Protein AF-A0A378TYI6-F1 (afdb_monomer_lite)

Radius of gyration: 13.4 Å; chains: 1; bounding box: 33×34×35 Å

Sequence (100 aa):
MQCHIVWDKTWFADKGRPCPNPVACTLYTQLHLPDGGWSVVLEFSDTPPALPSGENMAEKVYFLVESAPHELLQPGFTFDFMSGGHTVGRCTVIAPSHSG

pLDDT: mean 87.1, std 10.91, range [37.91, 97.12]

Foldseek 3Di:
DKKKKAFDQVVQVVVVHFADDCCPQKDWFWFDDPVGIFIKIFGQDNDWDDDPGRMGMGQDIDTPDPPDPRVQLDAQRKGFGDDPNDRGIIMGRHDRDPPD

Structure (mmCIF, N/CA/C/O backbone):
data_AF-A0A378TYI6-F1
#
_entry.id   AF-A0A378TYI6-F1
#
loop_
_atom_site.group_PDB
_atom_site.id
_atom_site.type_symbol
_atom_site.label_atom_id
_atom_site.label_alt_id
_atom_site.label_comp_id
_atom_site.label_asym_id
_atom_site.label_entity_id
_atom_site.label_seq_id
_atom_site.pdbx_PDB_ins_code
_atom_site.Cartn_x
_atom_site.Cartn_y
_atom_site.Cartn_z
_atom_site.occupancy
_atom_site.B_iso_or_equiv
_atom_site.auth_seq_id
_atom_site.auth_comp_id
_atom_site.auth_asym_id
_atom_site.auth_atom_id
_atom_site.pdbx_PDB_model_num
ATOM 1 N N . MET A 1 1 ? -4.467 6.825 9.278 1.00 91.06 1 MET A N 1
ATOM 2 C CA . MET A 1 1 ? -3.135 6.202 9.447 1.00 91.06 1 MET A CA 1
ATOM 3 C C . MET A 1 1 ? -2.313 6.444 8.199 1.00 91.06 1 MET A C 1
ATOM 5 O O . MET A 1 1 ? -2.919 6.652 7.157 1.00 91.06 1 MET A O 1
ATOM 9 N N . GLN A 1 2 ? -0.986 6.402 8.295 1.00 93.62 2 GLN A N 1
ATOM 10 C CA . GLN A 1 2 ? -0.085 6.447 7.138 1.00 93.62 2 GLN A CA 1
ATOM 11 C C . GLN A 1 2 ? 0.222 5.023 6.654 1.00 93.62 2 GLN A C 1
ATOM 13 O O . GLN A 1 2 ? -0.013 4.052 7.380 1.00 93.62 2 GLN A O 1
ATOM 18 N N . CYS A 1 3 ? 0.752 4.881 5.440 1.00 94.69 3 CYS A N 1
ATOM 19 C CA . CYS A 1 3 ? 1.161 3.579 4.920 1.00 94.69 3 CYS A CA 1
ATOM 20 C C . CYS A 1 3 ? 2.461 3.658 4.123 1.00 94.69 3 CYS A C 1
ATOM 22 O O . CYS A 1 3 ? 2.559 4.387 3.138 1.00 94.69 3 CYS A O 1
ATOM 24 N N . HIS A 1 4 ? 3.443 2.861 4.534 1.00 94.94 4 HIS A N 1
ATOM 25 C CA . HIS A 1 4 ? 4.679 2.654 3.792 1.00 94.94 4 HIS A CA 1
ATOM 26 C C . HIS A 1 4 ? 4.490 1.521 2.789 1.00 94.94 4 HIS A C 1
ATOM 28 O O . HIS A 1 4 ? 3.987 0.452 3.137 1.00 94.94 4 HIS A O 1
ATOM 34 N N . ILE A 1 5 ? 4.890 1.762 1.548 1.00 94.81 5 ILE A N 1
ATOM 35 C CA . ILE A 1 5 ? 4.759 0.822 0.442 1.00 94.81 5 ILE A CA 1
ATOM 36 C C . ILE A 1 5 ? 6.149 0.503 -0.083 1.00 94.81 5 ILE A C 1
ATOM 38 O O . ILE A 1 5 ? 6.898 1.408 -0.447 1.00 94.81 5 ILE A O 1
ATOM 42 N N . VAL A 1 6 ? 6.456 -0.785 -0.177 1.00 95.19 6 VAL A N 1
ATOM 43 C CA . VAL A 1 6 ? 7.662 -1.307 -0.818 1.00 95.19 6 VAL A CA 1
ATOM 44 C C . VAL A 1 6 ? 7.241 -2.064 -2.072 1.00 95.19 6 VAL A C 1
ATOM 46 O O . VAL A 1 6 ? 6.584 -3.100 -1.981 1.00 95.19 6 VAL A O 1
ATOM 49 N N . TRP A 1 7 ? 7.590 -1.549 -3.247 1.00 94.44 7 TRP A N 1
ATOM 50 C CA . TRP A 1 7 ? 7.218 -2.145 -4.530 1.00 94.44 7 TRP A CA 1
ATOM 51 C C . TRP A 1 7 ? 8.101 -3.339 -4.892 1.00 94.44 7 TRP A C 1
ATOM 53 O O . TRP A 1 7 ? 9.311 -3.345 -4.643 1.00 94.44 7 TRP A O 1
ATOM 63 N N . ASP A 1 8 ? 7.511 -4.331 -5.558 1.00 93.25 8 ASP A N 1
ATOM 64 C CA . ASP A 1 8 ? 8.260 -5.427 -6.164 1.00 93.25 8 ASP A CA 1
ATOM 65 C C . ASP A 1 8 ? 8.966 -4.941 -7.435 1.00 93.25 8 ASP A C 1
ATOM 67 O O . ASP A 1 8 ? 8.403 -4.887 -8.530 1.00 93.25 8 ASP A O 1
ATOM 71 N N . LYS A 1 9 ? 10.246 -4.602 -7.286 1.00 89.19 9 LYS A N 1
ATOM 72 C CA . LYS A 1 9 ? 11.090 -4.114 -8.382 1.00 89.19 9 LYS A CA 1
ATOM 73 C C . LYS A 1 9 ? 11.180 -5.098 -9.546 1.00 89.19 9 LYS A C 1
ATOM 75 O O . LYS A 1 9 ? 11.295 -4.649 -10.684 1.00 89.19 9 LYS A O 1
ATOM 80 N N . THR A 1 10 ? 11.135 -6.404 -9.278 1.00 89.25 10 THR A N 1
ATOM 81 C CA . THR A 1 10 ? 11.234 -7.430 -10.324 1.00 89.25 10 THR A CA 1
ATOM 82 C C . THR A 1 10 ? 9.977 -7.444 -11.178 1.00 89.25 10 THR A C 1
ATOM 84 O O . THR A 1 10 ? 10.079 -7.371 -12.399 1.00 89.25 10 THR A O 1
ATOM 87 N N . TRP A 1 11 ? 8.800 -7.357 -10.551 1.00 88.44 11 TRP A N 1
ATOM 88 C CA . TRP A 1 11 ? 7.528 -7.269 -11.264 1.00 88.44 11 TRP A CA 1
ATOM 89 C C . TRP A 1 11 ? 7.486 -6.082 -12.236 1.00 88.44 11 TRP A C 1
ATOM 91 O O . TRP A 1 11 ? 7.075 -6.227 -13.387 1.00 88.44 11 TRP A O 1
ATOM 101 N N . PHE A 1 12 ? 7.938 -4.902 -11.799 1.00 86.62 12 PHE A N 1
ATOM 102 C CA . PHE A 1 12 ? 7.971 -3.714 -12.658 1.00 86.62 12 PHE A CA 1
ATOM 103 C C . PHE A 1 12 ? 9.037 -3.825 -13.760 1.00 86.62 12 PHE A C 1
ATOM 105 O O . PHE A 1 12 ? 8.745 -3.519 -14.922 1.00 86.62 12 PHE A O 1
ATOM 112 N N . ALA A 1 13 ? 10.234 -4.318 -13.428 1.00 87.12 13 ALA A N 1
ATOM 113 C CA . ALA A 1 13 ? 11.317 -4.523 -14.388 1.00 87.12 13 ALA A CA 1
ATOM 114 C C . ALA A 1 13 ? 10.928 -5.505 -15.505 1.00 87.12 13 ALA A C 1
ATOM 116 O O . ALA A 1 13 ? 11.134 -5.197 -16.679 1.00 87.12 13 ALA A O 1
ATOM 117 N N . ASP A 1 14 ? 10.277 -6.620 -15.166 1.00 87.56 14 ASP A N 1
ATOM 118 C CA . ASP A 1 14 ? 9.796 -7.629 -16.121 1.00 87.56 14 ASP A CA 1
ATOM 119 C C . ASP A 1 14 ? 8.747 -7.068 -17.090 1.00 87.56 14 ASP A C 1
ATOM 121 O O . ASP A 1 14 ? 8.593 -7.537 -18.219 1.00 87.56 14 ASP A O 1
ATOM 125 N N . LYS A 1 15 ? 8.020 -6.026 -16.673 1.00 85.25 15 LYS A N 1
ATOM 126 C CA . LYS A 1 15 ? 7.067 -5.292 -17.516 1.00 85.25 15 LYS A CA 1
ATOM 127 C C . LYS A 1 15 ? 7.712 -4.142 -18.293 1.00 85.25 15 LYS A C 1
ATOM 129 O O . LYS A 1 15 ? 6.996 -3.444 -19.013 1.00 85.25 15 LYS A O 1
ATOM 134 N N . GLY A 1 16 ? 9.019 -3.917 -18.146 1.00 82.62 16 GLY A N 1
ATOM 135 C CA . GLY A 1 16 ? 9.739 -2.791 -18.741 1.00 82.62 16 GLY A CA 1
ATOM 136 C C . GLY A 1 16 ? 9.272 -1.434 -18.210 1.00 82.62 16 GLY A C 1
ATOM 137 O O . GLY A 1 16 ? 9.279 -0.451 -18.949 1.00 82.62 16 GLY A O 1
ATOM 138 N N . ARG A 1 17 ? 8.795 -1.375 -16.959 1.00 81.69 17 ARG A N 1
ATOM 139 C CA . ARG A 1 17 ?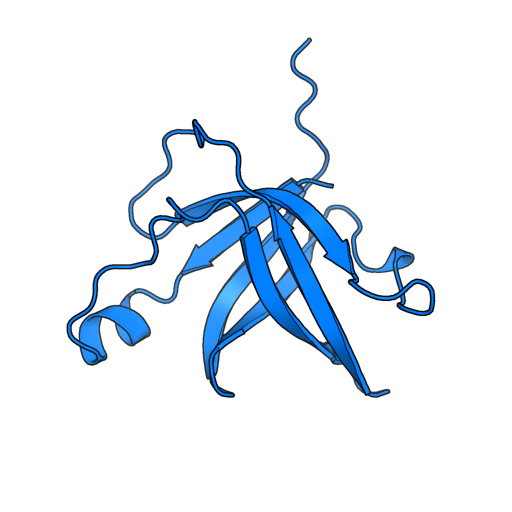 8.237 -0.167 -16.333 1.00 81.69 17 ARG A CA 1
ATOM 140 C C . ARG A 1 17 ? 9.032 0.209 -15.079 1.00 81.69 17 ARG A C 1
ATOM 142 O O . ARG A 1 17 ? 9.512 -0.677 -14.379 1.00 81.69 17 ARG A O 1
ATOM 149 N N . PRO A 1 18 ? 9.171 1.506 -14.758 1.00 77.88 18 PRO A N 1
ATOM 150 C CA . PRO A 1 18 ? 9.672 1.911 -13.452 1.00 77.88 18 PRO A CA 1
ATOM 151 C C . PRO A 1 18 ? 8.649 1.579 -12.357 1.00 77.88 18 PRO A C 1
ATOM 153 O O . PRO A 1 18 ? 7.452 1.449 -12.632 1.00 77.88 18 PRO A O 1
ATOM 156 N N . CYS A 1 19 ? 9.116 1.484 -11.108 1.00 77.69 19 CYS A N 1
ATOM 157 C CA . CYS A 1 19 ? 8.211 1.458 -9.960 1.00 77.69 19 CYS A CA 1
ATOM 158 C C . CYS A 1 19 ? 7.323 2.718 -9.960 1.00 77.69 19 CYS A C 1
ATOM 160 O O . CYS A 1 19 ? 7.772 3.775 -10.422 1.00 77.69 19 CYS A O 1
ATOM 162 N N . PRO A 1 20 ? 6.086 2.630 -9.446 1.00 76.81 20 PRO A N 1
ATOM 163 C CA . PRO A 1 20 ? 5.175 3.757 -9.411 1.00 76.81 20 PRO A CA 1
ATOM 164 C C . PRO A 1 20 ? 5.801 4.912 -8.637 1.00 76.81 20 PRO A C 1
ATOM 166 O O . PRO A 1 20 ? 6.270 4.738 -7.517 1.00 76.81 20 PRO A O 1
ATOM 169 N N . ASN A 1 21 ? 5.773 6.098 -9.233 1.00 70.12 21 ASN A N 1
ATOM 170 C CA . ASN A 1 21 ? 5.865 7.340 -8.488 1.00 70.12 21 ASN A CA 1
ATOM 171 C C . ASN A 1 21 ? 4.464 7.961 -8.547 1.00 70.12 21 ASN A C 1
ATOM 173 O O . ASN A 1 21 ? 4.059 8.389 -9.634 1.00 70.12 21 ASN A O 1
ATOM 177 N N . PRO A 1 22 ? 3.674 7.905 -7.463 1.00 63.50 22 PRO A N 1
ATOM 178 C CA . PRO A 1 22 ? 2.310 8.394 -7.453 1.00 63.50 22 PRO A CA 1
ATOM 179 C C . PRO A 1 22 ? 2.327 9.923 -7.539 1.00 63.50 22 PRO A C 1
ATOM 181 O O . PRO A 1 22 ? 2.291 10.626 -6.542 1.00 63.50 22 PRO A O 1
ATOM 184 N N . VAL A 1 23 ? 2.386 10.433 -8.769 1.00 56.22 23 VAL A N 1
ATOM 185 C CA . VAL A 1 23 ? 1.974 11.805 -9.110 1.00 56.22 23 VAL A CA 1
ATOM 186 C C . VAL A 1 23 ? 0.437 11.899 -9.098 1.00 56.22 23 VAL A C 1
ATOM 188 O O . VAL A 1 23 ? -0.131 12.980 -9.024 1.00 56.22 23 VAL A O 1
ATOM 191 N N . ALA A 1 24 ? -0.251 10.751 -9.153 1.00 57.56 24 ALA A N 1
ATOM 192 C CA . ALA A 1 24 ? -1.681 10.641 -8.902 1.00 57.56 24 ALA A CA 1
ATOM 193 C C . ALA A 1 24 ? -1.927 10.564 -7.388 1.00 57.56 24 ALA A C 1
ATOM 195 O O . ALA A 1 24 ? -1.453 9.635 -6.736 1.00 57.56 24 ALA A O 1
ATOM 196 N N . CYS A 1 25 ? -2.694 11.515 -6.851 1.00 77.50 25 CYS A N 1
ATOM 197 C CA . CYS A 1 25 ? -2.941 11.705 -5.417 1.00 77.50 25 CYS A CA 1
ATOM 198 C C . CYS A 1 25 ? -3.586 10.494 -4.709 1.00 77.50 25 CYS A C 1
ATOM 200 O O . CYS A 1 25 ? -3.701 10.489 -3.484 1.00 77.50 25 CYS A O 1
ATOM 202 N N . THR A 1 26 ? -4.038 9.468 -5.443 1.00 89.06 26 THR A N 1
ATOM 203 C CA . THR A 1 26 ? -4.741 8.312 -4.876 1.00 89.06 26 THR A CA 1
ATOM 204 C C . THR A 1 26 ? -4.452 7.024 -5.646 1.00 89.06 26 THR A C 1
ATOM 206 O O . THR A 1 26 ? -4.554 6.981 -6.872 1.00 89.06 26 THR A O 1
ATOM 209 N N . LEU A 1 27 ? -4.142 5.954 -4.915 1.00 91.56 27 LEU A N 1
ATOM 210 C CA . LEU A 1 27 ? -4.061 4.585 -5.416 1.00 91.56 27 LEU A CA 1
ATOM 211 C C . LEU A 1 27 ? -5.114 3.704 -4.741 1.00 91.56 27 LEU A C 1
ATOM 213 O O . LEU A 1 27 ? -5.509 3.938 -3.600 1.00 91.56 27 LEU A O 1
ATOM 217 N N . TYR A 1 28 ? -5.521 2.653 -5.446 1.00 92.50 28 TYR A N 1
ATOM 218 C CA . TYR A 1 28 ? -6.478 1.665 -4.961 1.00 92.50 28 TYR A CA 1
ATOM 219 C C . TYR A 1 28 ? -5.851 0.276 -5.008 1.00 92.50 28 TYR A C 1
ATOM 221 O O . TYR A 1 28 ? -5.172 -0.070 -5.974 1.00 92.50 28 TYR A O 1
ATOM 229 N N . THR A 1 29 ? -6.108 -0.520 -3.978 1.00 94.69 29 THR A N 1
ATOM 230 C CA . THR A 1 29 ? -5.713 -1.930 -3.894 1.00 94.69 29 THR A C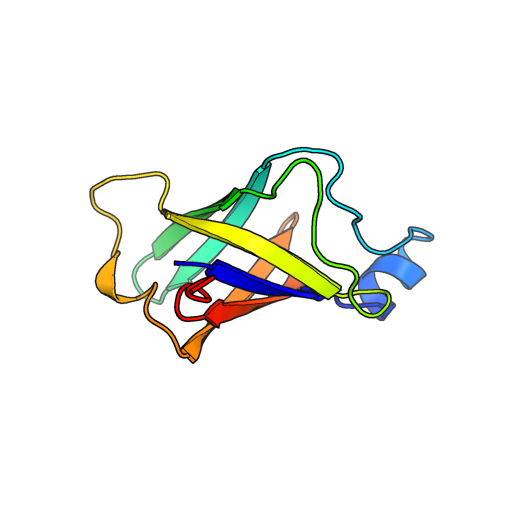A 1
ATOM 231 C C . THR A 1 29 ? -6.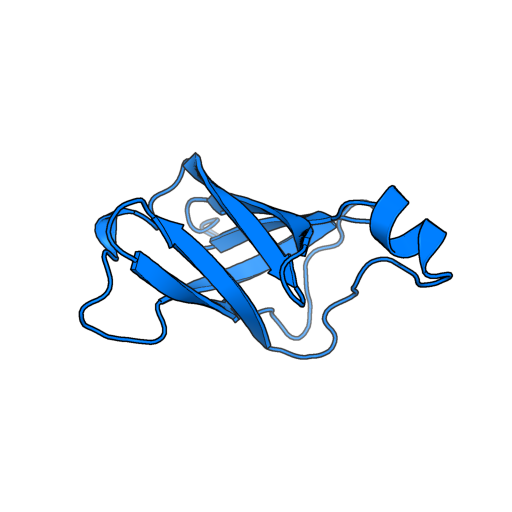828 -2.749 -3.246 1.00 94.69 29 THR A C 1
ATOM 233 O O . THR A 1 29 ? -7.796 -2.200 -2.716 1.00 94.69 29 THR A O 1
ATOM 236 N N . GLN A 1 30 ? -6.706 -4.072 -3.296 1.00 93.19 30 GLN A N 1
ATOM 237 C CA . GLN A 1 30 ? -7.619 -5.008 -2.652 1.00 93.19 30 GLN A CA 1
ATOM 238 C C . GLN A 1 30 ? -6.904 -5.757 -1.529 1.00 93.19 30 GLN A C 1
ATOM 240 O O . GLN A 1 30 ? -5.908 -6.440 -1.765 1.00 93.19 30 GLN A O 1
ATOM 245 N N . LEU A 1 31 ? -7.442 -5.650 -0.316 1.00 92.44 31 LEU A N 1
ATOM 246 C CA . LEU A 1 31 ? -7.085 -6.490 0.818 1.00 92.44 31 LEU A CA 1
ATOM 247 C C . LEU A 1 31 ? -7.940 -7.756 0.773 1.00 92.44 31 LEU A C 1
ATOM 249 O O . LEU A 1 31 ? -9.158 -7.679 0.913 1.00 92.44 31 LEU A O 1
ATOM 253 N N . HIS A 1 32 ? -7.306 -8.911 0.606 1.00 88.38 32 HIS A N 1
ATOM 254 C CA . HIS A 1 32 ? -7.991 -10.200 0.651 1.00 88.38 32 HIS A CA 1
ATOM 255 C C . HIS A 1 32 ? -7.892 -10.793 2.056 1.00 88.38 32 HIS A C 1
ATOM 257 O O . HIS A 1 32 ? -6.796 -11.040 2.558 1.00 88.38 32 HIS A O 1
ATOM 263 N N . LEU A 1 33 ? -9.043 -11.023 2.673 1.00 87.06 33 LEU A N 1
ATOM 264 C CA . LEU A 1 33 ? -9.212 -11.701 3.951 1.00 87.06 33 LEU A CA 1
ATOM 265 C C . LEU A 1 33 ? -9.969 -13.024 3.732 1.00 87.06 33 LEU A C 1
ATOM 267 O O . LEU A 1 33 ? -10.595 -13.211 2.686 1.00 87.06 33 LEU A O 1
ATOM 271 N N . PRO A 1 34 ? -9.934 -13.964 4.694 1.00 85.38 34 PRO A N 1
ATOM 272 C CA . PRO A 1 34 ? -10.647 -15.238 4.564 1.00 85.38 34 PRO A CA 1
ATOM 273 C C . PRO A 1 34 ? -12.160 -15.100 4.333 1.00 85.38 34 PRO A C 1
ATOM 275 O O . PRO A 1 34 ? -12.776 -15.994 3.759 1.00 85.38 34 PRO A O 1
ATOM 278 N N . ASP A 1 35 ? -12.754 -13.999 4.787 1.00 82.69 35 ASP A N 1
ATOM 279 C CA . ASP A 1 35 ? -14.181 -13.682 4.718 1.00 82.69 35 ASP A CA 1
ATOM 280 C C . ASP A 1 35 ? -14.570 -12.806 3.514 1.00 82.69 35 ASP A C 1
ATOM 282 O O . ASP A 1 35 ? -15.760 -12.601 3.268 1.00 82.69 35 ASP A O 1
ATOM 286 N N . GLY A 1 36 ? -13.603 -12.321 2.726 1.00 85.00 36 GLY A N 1
ATOM 287 C CA . GLY A 1 36 ? -13.877 -11.518 1.537 1.00 85.00 36 GLY A CA 1
ATOM 288 C C . GLY A 1 36 ? -12.737 -10.596 1.108 1.00 85.00 36 GLY A C 1
ATOM 289 O O . GLY A 1 36 ? -11.625 -10.637 1.626 1.00 85.00 36 GLY A O 1
ATOM 290 N N . GLY A 1 37 ? -13.018 -9.754 0.114 1.00 90.00 37 GLY A N 1
ATOM 291 C CA . GLY A 1 37 ? -12.089 -8.742 -0.388 1.00 90.00 37 GLY A CA 1
ATOM 292 C C . GLY A 1 37 ? -12.570 -7.334 -0.058 1.00 90.00 37 GLY A C 1
ATOM 293 O O . GLY A 1 37 ? -13.729 -7.003 -0.303 1.00 90.00 37 GLY A O 1
ATOM 294 N N . TRP A 1 38 ? -11.671 -6.492 0.442 1.00 93.81 38 TRP A N 1
ATOM 295 C CA . TRP A 1 38 ? -11.951 -5.104 0.799 1.00 93.81 38 TRP A CA 1
ATOM 296 C C . TRP A 1 38 ? -11.118 -4.145 -0.044 1.00 93.81 38 TRP A C 1
ATOM 298 O O . TRP A 1 38 ? -9.903 -4.300 -0.167 1.00 93.81 38 TRP A O 1
ATOM 308 N N . SER A 1 39 ? -11.759 -3.123 -0.606 1.00 94.56 39 SER A N 1
ATOM 309 C CA . SER A 1 39 ? -11.054 -2.062 -1.328 1.00 94.56 39 SER A CA 1
ATOM 310 C C . SER A 1 39 ? -10.390 -1.103 -0.344 1.00 94.56 39 SER A C 1
ATOM 312 O O . SER A 1 39 ? -11.065 -0.491 0.488 1.00 94.56 39 SER A O 1
ATOM 314 N N . VAL A 1 40 ? -9.077 -0.951 -0.474 1.00 95.56 40 VAL A N 1
ATOM 315 C CA . VAL A 1 40 ? -8.253 -0.036 0.318 1.00 95.56 40 VAL A CA 1
ATOM 316 C C . VAL A 1 40 ? -7.805 1.118 -0.568 1.00 95.56 40 VAL A C 1
ATOM 318 O O . VAL A 1 40 ? -7.369 0.918 -1.704 1.00 95.56 40 VAL A O 1
ATOM 321 N N . VAL A 1 41 ? -7.907 2.324 -0.028 1.00 95.19 41 VAL A N 1
ATOM 322 C CA . VAL A 1 41 ? -7.492 3.573 -0.658 1.00 95.19 41 VAL A CA 1
ATOM 323 C C . VAL A 1 41 ? -6.206 4.052 0.002 1.00 95.19 41 VAL A C 1
ATOM 325 O O . VAL A 1 41 ? -6.095 4.039 1.229 1.00 95.19 41 VAL A O 1
ATOM 328 N N . LEU A 1 42 ? -5.238 4.471 -0.812 1.00 94.19 42 LEU A N 1
ATOM 329 C CA . LEU A 1 42 ? -3.984 5.075 -0.377 1.00 94.19 42 LEU A CA 1
ATOM 330 C C . LEU A 1 42 ? -3.876 6.475 -0.980 1.00 94.19 42 LEU A C 1
ATOM 332 O O . LEU A 1 42 ? -3.758 6.609 -2.196 1.00 94.19 42 LEU A O 1
ATOM 336 N N . GLU A 1 43 ? -3.920 7.506 -0.142 1.00 92.56 43 GLU A N 1
ATOM 337 C CA . GLU A 1 43 ? -3.757 8.903 -0.559 1.00 92.56 43 GLU A CA 1
ATOM 338 C C . GLU A 1 43 ? -2.325 9.375 -0.324 1.00 92.56 43 GLU A C 1
ATOM 340 O O . GLU A 1 43 ? -1.744 9.119 0.732 1.00 92.56 43 GLU A O 1
ATOM 345 N N . PHE A 1 44 ? -1.778 10.097 -1.294 1.00 90.31 44 PHE A N 1
ATOM 346 C CA . PHE A 1 44 ? -0.434 10.668 -1.260 1.00 90.31 44 PHE A CA 1
ATOM 347 C C . PHE A 1 44 ? -0.526 12.190 -1.228 1.00 90.31 44 PHE A C 1
ATOM 349 O O . PHE A 1 44 ? -1.448 12.763 -1.809 1.00 90.31 44 PHE A O 1
ATOM 356 N N . SER A 1 45 ? 0.445 12.840 -0.588 1.00 82.44 45 SER A N 1
ATOM 357 C CA . SER A 1 45 ? 0.605 14.284 -0.731 1.00 82.44 45 SER A CA 1
ATOM 358 C C . SER A 1 45 ? 1.104 14.654 -2.116 1.00 82.44 45 SER A C 1
ATOM 360 O O . SER A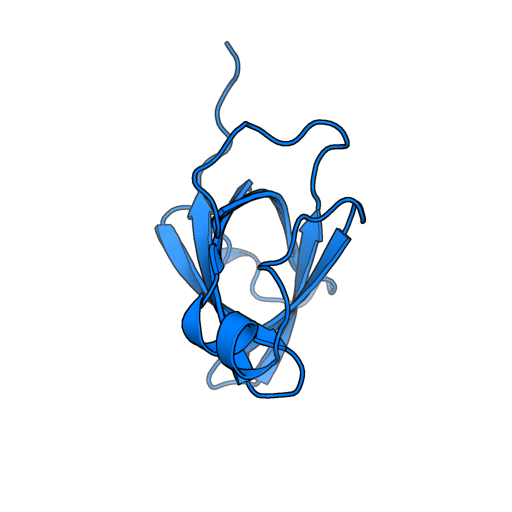 1 45 ? 1.804 13.887 -2.777 1.00 82.44 45 SER A O 1
ATOM 362 N N . ASP A 1 46 ? 0.839 15.902 -2.492 1.00 74.06 46 ASP A N 1
ATOM 363 C CA . ASP A 1 46 ? 1.429 16.533 -3.674 1.00 74.06 46 ASP A CA 1
ATOM 364 C C . ASP A 1 46 ? 2.961 16.653 -3.566 1.00 74.06 46 ASP A C 1
ATOM 366 O O . ASP A 1 46 ? 3.658 16.854 -4.559 1.00 74.06 46 ASP A O 1
ATOM 370 N N . THR A 1 47 ? 3.506 16.553 -2.349 1.00 74.00 47 THR A N 1
ATOM 371 C CA . THR A 1 47 ? 4.943 16.615 -2.058 1.00 74.00 47 THR A CA 1
ATOM 372 C C . THR A 1 47 ? 5.352 15.427 -1.178 1.00 74.00 47 THR A C 1
ATOM 374 O O . THR A 1 47 ? 5.580 15.596 0.023 1.00 74.00 47 THR A O 1
ATOM 377 N N . PRO A 1 48 ? 5.418 14.204 -1.738 1.00 72.56 48 PRO A N 1
ATOM 378 C CA . PRO A 1 48 ? 5.743 13.021 -0.955 1.00 72.56 48 PRO A CA 1
ATOM 379 C C . PRO A 1 48 ? 7.182 13.097 -0.417 1.00 72.56 48 PRO A C 1
ATOM 381 O O . PRO A 1 48 ? 8.054 13.704 -1.051 1.00 72.56 48 PRO A O 1
ATOM 384 N N . PRO A 1 49 ? 7.470 12.474 0.741 1.00 74.25 49 PRO A N 1
ATOM 385 C CA . PRO A 1 49 ? 8.819 12.446 1.290 1.00 74.25 49 PRO A CA 1
ATOM 386 C C . PRO A 1 49 ? 9.789 11.757 0.324 1.00 74.25 49 PRO A C 1
ATOM 388 O O . PRO A 1 49 ? 9.433 10.801 -0.369 1.00 74.25 49 PRO A O 1
ATOM 391 N N . ALA A 1 50 ? 11.041 12.220 0.314 1.00 77.81 50 ALA A N 1
ATOM 392 C CA . ALA A 1 50 ? 12.101 11.565 -0.439 1.00 77.81 50 ALA A CA 1
ATOM 393 C C . ALA A 1 50 ? 12.379 10.180 0.164 1.00 77.81 50 ALA A C 1
ATOM 395 O O . ALA A 1 50 ? 12.831 10.067 1.303 1.00 77.81 50 ALA A O 1
ATOM 396 N N . LEU A 1 51 ? 12.105 9.132 -0.610 1.00 82.12 51 LEU A N 1
ATOM 397 C CA . LEU A 1 51 ? 12.301 7.739 -0.219 1.00 82.12 51 LEU A CA 1
ATOM 398 C C . LEU A 1 51 ? 13.236 7.014 -1.195 1.00 82.12 51 LEU A C 1
ATOM 400 O O . LEU A 1 51 ? 13.429 7.478 -2.325 1.00 82.12 51 LEU A O 1
ATOM 404 N N . PRO A 1 52 ? 13.831 5.878 -0.780 1.00 83.69 52 PRO A N 1
ATOM 405 C CA . PRO A 1 52 ? 14.591 5.029 -1.685 1.00 83.69 52 PRO A CA 1
ATOM 406 C C . PRO A 1 52 ? 13.776 4.639 -2.925 1.00 83.69 52 PRO A C 1
ATOM 408 O O . PRO A 1 52 ? 12.559 4.472 -2.878 1.00 83.69 52 PRO A O 1
ATOM 411 N N . SER A 1 53 ? 14.463 4.454 -4.056 1.00 82.56 53 SER A N 1
ATOM 412 C CA . SER A 1 53 ? 13.809 4.016 -5.292 1.00 82.56 53 SER A CA 1
ATOM 413 C C . SER A 1 53 ? 13.061 2.695 -5.073 1.00 82.56 53 SER A C 1
ATOM 415 O O . SER A 1 53 ? 13.656 1.715 -4.611 1.00 82.56 53 SER A O 1
ATOM 417 N N . GLY A 1 54 ? 11.778 2.669 -5.445 1.00 88.00 54 GLY A N 1
ATOM 418 C CA . GLY A 1 54 ? 10.880 1.530 -5.237 1.00 88.00 54 GLY A CA 1
ATOM 419 C C . GLY A 1 54 ? 10.093 1.578 -3.928 1.00 88.00 54 GLY A C 1
ATOM 420 O O . GLY A 1 54 ? 9.451 0.589 -3.593 1.00 88.00 54 GLY A O 1
ATOM 421 N N . GLU A 1 55 ? 10.111 2.699 -3.210 1.00 91.62 55 GLU A N 1
ATOM 422 C CA . GLU A 1 55 ? 9.326 2.894 -1.994 1.00 91.62 55 GLU A CA 1
ATOM 423 C C . GLU A 1 55 ? 8.491 4.173 -2.055 1.00 91.62 55 GLU A C 1
ATOM 425 O O . GLU A 1 55 ? 8.903 5.177 -2.640 1.00 91.62 55 GLU A O 1
ATOM 430 N N . ASN A 1 56 ? 7.326 4.151 -1.406 1.00 91.62 56 ASN A N 1
ATOM 431 C CA . ASN A 1 56 ? 6.446 5.308 -1.276 1.00 91.62 56 ASN A CA 1
ATOM 432 C C . ASN A 1 56 ? 5.807 5.386 0.111 1.00 91.62 56 ASN A C 1
ATOM 434 O O . ASN A 1 56 ? 5.632 4.375 0.789 1.00 91.62 56 ASN A O 1
ATOM 438 N N . MET A 1 57 ? 5.421 6.599 0.509 1.00 92.06 57 MET A N 1
ATOM 439 C CA . MET A 1 57 ? 4.654 6.851 1.725 1.00 92.06 57 MET A CA 1
ATOM 440 C C . MET A 1 57 ? 3.308 7.462 1.360 1.00 92.06 57 MET A C 1
ATOM 442 O O . MET A 1 57 ? 3.264 8.573 0.837 1.00 92.06 57 MET A O 1
ATOM 446 N N . ALA A 1 58 ? 2.227 6.748 1.652 1.00 92.56 58 ALA A N 1
ATOM 447 C CA . ALA A 1 58 ? 0.880 7.290 1.616 1.00 92.56 58 ALA A CA 1
ATOM 448 C C . ALA A 1 58 ? 0.584 8.018 2.934 1.00 92.56 58 ALA A C 1
ATOM 450 O O . ALA A 1 58 ? 0.821 7.485 4.024 1.00 92.56 58 ALA A O 1
ATOM 451 N N . GLU A 1 59 ? 0.035 9.225 2.838 1.00 91.31 59 GLU A N 1
ATOM 452 C CA . GLU A 1 59 ? -0.389 10.021 3.989 1.00 91.31 59 GLU A CA 1
ATOM 453 C C . GLU A 1 59 ? -1.611 9.427 4.676 1.00 91.31 59 GLU A C 1
ATOM 455 O O . GLU A 1 59 ? -1.726 9.478 5.905 1.00 91.31 59 GLU A O 1
ATOM 460 N N . LYS A 1 60 ? -2.516 8.848 3.883 1.00 92.44 60 LYS A N 1
ATOM 461 C CA . LYS A 1 60 ? -3.702 8.173 4.397 1.00 92.44 60 LYS A CA 1
ATOM 462 C C . LYS A 1 60 ? -3.857 6.797 3.786 1.00 92.44 60 LYS A C 1
ATOM 464 O O . LYS A 1 60 ? -3.706 6.615 2.584 1.00 92.44 60 LYS A O 1
ATOM 469 N N . VAL A 1 61 ? -4.229 5.851 4.636 1.00 95.19 61 VAL A N 1
ATOM 470 C CA . VAL A 1 61 ? -4.757 4.544 4.256 1.00 95.19 61 VAL A CA 1
ATOM 471 C C . VAL A 1 61 ? -6.094 4.331 4.955 1.00 95.19 61 VAL A C 1
ATOM 473 O O . VAL A 1 61 ? -6.205 4.579 6.160 1.00 95.19 61 VAL A O 1
ATOM 476 N N . TYR A 1 62 ? -7.110 3.928 4.198 1.00 95.06 62 TYR A N 1
ATOM 477 C CA . TYR A 1 62 ? -8.462 3.673 4.699 1.00 95.06 62 TYR A CA 1
ATOM 478 C C . TYR A 1 62 ? -9.229 2.723 3.772 1.00 95.06 62 TYR A C 1
ATOM 480 O O . TYR A 1 62 ? -8.866 2.543 2.609 1.00 95.06 62 TYR A O 1
ATOM 488 N N . PHE A 1 63 ? -10.297 2.108 4.278 1.00 95.31 63 PHE A N 1
ATOM 489 C CA . PHE A 1 63 ? -11.212 1.331 3.445 1.00 95.31 63 PHE A CA 1
ATOM 490 C C . PHE A 1 63 ? -12.247 2.226 2.771 1.00 95.31 63 PHE A C 1
ATOM 492 O O . PHE A 1 63 ? -12.740 3.176 3.372 1.00 95.31 63 PHE A O 1
ATOM 499 N N . LEU A 1 64 ? -12.629 1.883 1.540 1.00 90.00 64 LEU A N 1
ATOM 500 C CA . LEU A 1 64 ? -13.604 2.660 0.768 1.00 90.00 64 LEU A CA 1
ATOM 501 C C . LEU A 1 64 ? -15.036 2.588 1.335 1.00 90.00 64 LEU A C 1
ATOM 503 O O . LEU A 1 64 ? -15.838 3.479 1.073 1.00 90.00 64 LEU A O 1
ATOM 507 N N . VAL A 1 65 ? -15.373 1.526 2.075 1.00 90.62 65 VAL A N 1
ATOM 508 C CA . VAL A 1 65 ? -16.731 1.266 2.580 1.00 90.62 65 VAL A CA 1
ATOM 509 C C . VAL A 1 65 ? -16.774 1.272 4.105 1.00 90.62 65 VAL A C 1
ATOM 511 O O . VAL A 1 65 ? -15.850 0.801 4.766 1.00 90.62 65 VAL A O 1
ATOM 514 N N . GLU A 1 66 ? -17.871 1.775 4.671 1.00 87.81 66 GLU A N 1
ATOM 515 C CA . GLU A 1 66 ? -18.026 1.923 6.125 1.00 87.81 66 GLU A CA 1
ATOM 516 C C . GLU A 1 66 ? -18.038 0.585 6.868 1.00 87.81 66 GLU A C 1
ATOM 518 O O . GLU A 1 66 ? -17.496 0.498 7.962 1.00 87.81 66 GLU A O 1
ATOM 523 N N . SER A 1 67 ? -18.588 -0.471 6.264 1.00 89.62 67 SER A N 1
ATOM 524 C CA . SER A 1 67 ? -18.691 -1.804 6.874 1.00 89.62 67 SER A CA 1
ATOM 525 C C . SER A 1 67 ? -17.393 -2.619 6.847 1.00 89.62 67 SER A C 1
ATOM 527 O O . SER A 1 67 ? -17.417 -3.800 7.183 1.00 89.62 67 SER A O 1
ATOM 529 N N . ALA A 1 68 ? -16.294 -2.043 6.358 1.00 91.69 68 ALA A N 1
ATOM 530 C CA . ALA A 1 68 ? -15.006 -2.719 6.309 1.00 91.69 68 ALA A CA 1
ATOM 531 C C . ALA A 1 68 ? -14.393 -2.872 7.717 1.00 91.69 68 ALA A C 1
ATOM 533 O O . ALA A 1 68 ? -14.729 -2.102 8.619 1.00 91.69 68 ALA A O 1
ATOM 534 N N . PRO A 1 69 ? -13.466 -3.824 7.915 1.00 91.62 69 PRO A N 1
ATOM 535 C CA . PRO A 1 69 ? -12.822 -4.069 9.207 1.00 91.62 69 PRO A CA 1
ATOM 536 C C . PRO A 1 69 ? -11.736 -3.020 9.506 1.00 91.62 69 PRO A C 1
ATOM 538 O O . PRO A 1 69 ? -10.535 -3.305 9.465 1.00 91.62 69 PRO A O 1
ATOM 541 N N . HIS A 1 70 ? -12.141 -1.770 9.755 1.00 91.94 70 HIS A N 1
ATOM 542 C CA . HIS A 1 70 ? -11.246 -0.617 9.962 1.00 91.94 70 HIS A CA 1
ATOM 543 C C . HIS A 1 70 ? -10.216 -0.832 11.074 1.00 91.94 70 HIS A C 1
ATOM 545 O O . HIS A 1 70 ? -9.120 -0.278 11.001 1.00 91.94 70 HIS A O 1
ATOM 551 N N . GLU A 1 71 ? -10.523 -1.666 12.066 1.00 91.62 71 GLU A N 1
ATOM 552 C CA . GLU A 1 71 ? -9.620 -2.066 13.146 1.00 91.62 71 GLU A CA 1
ATOM 553 C C . GLU A 1 71 ? -8.342 -2.764 12.656 1.00 91.62 71 GLU A C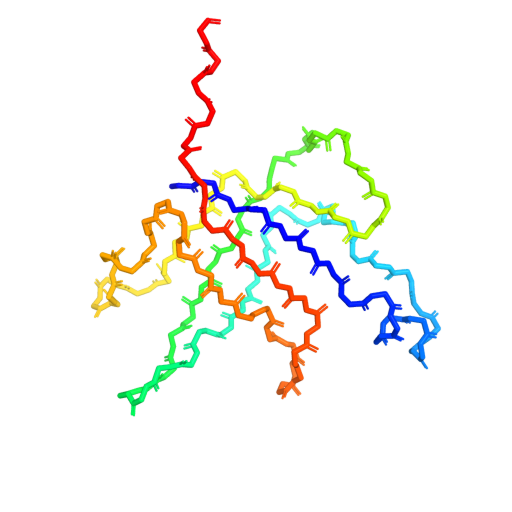 1
ATOM 555 O O . GLU A 1 71 ? -7.328 -2.751 13.356 1.00 91.62 71 GLU A O 1
ATOM 560 N N . LEU A 1 72 ? -8.350 -3.338 11.447 1.00 92.25 72 LEU A N 1
ATOM 561 C CA . LEU A 1 72 ? -7.158 -3.934 10.846 1.00 92.25 72 LEU A CA 1
ATOM 562 C C . LEU A 1 72 ? -6.143 -2.887 10.402 1.00 92.25 72 LEU A C 1
ATOM 564 O O . LEU A 1 72 ? -4.949 -3.161 10.448 1.00 92.25 72 LEU A O 1
ATOM 568 N N . LEU A 1 73 ? -6.573 -1.685 10.008 1.00 93.56 73 LEU A N 1
ATOM 569 C CA . LEU A 1 73 ? -5.670 -0.610 9.584 1.00 93.56 73 LEU A CA 1
ATOM 570 C C . LEU A 1 73 ? -5.048 0.101 10.792 1.00 93.56 73 LEU A C 1
ATOM 572 O O . LEU A 1 73 ? -5.128 1.319 10.939 1.00 93.56 73 LEU A O 1
ATOM 576 N N . GLN A 1 74 ? -4.394 -0.675 11.648 1.00 94.25 74 GLN A N 1
ATOM 577 C CA . GLN A 1 74 ? -3.642 -0.230 12.813 1.00 94.25 74 GLN A CA 1
ATOM 578 C C . GLN A 1 74 ? -2.128 -0.328 12.560 1.00 94.25 74 GLN A C 1
ATOM 580 O O . GLN A 1 74 ? -1.694 -1.148 11.747 1.00 94.25 74 GLN A O 1
ATOM 585 N N . PRO A 1 75 ? -1.298 0.494 13.230 1.00 95.44 75 PRO A N 1
ATOM 586 C CA . PRO A 1 75 ? 0.150 0.470 13.046 1.00 95.44 75 PRO A CA 1
ATOM 587 C C . PRO A 1 75 ? 0.747 -0.934 13.204 1.00 95.44 75 PRO A C 1
ATOM 589 O O . PRO A 1 75 ? 0.431 -1.651 14.150 1.00 95.44 75 PRO A O 1
ATOM 592 N N . GLY A 1 76 ? 1.624 -1.317 12.279 1.00 95.19 76 GLY A N 1
ATOM 593 C CA . GLY A 1 76 ? 2.237 -2.644 12.215 1.00 95.19 76 GLY A CA 1
ATOM 594 C C . GLY A 1 76 ? 1.451 -3.664 11.387 1.00 95.19 76 GLY A C 1
ATOM 595 O O . GLY A 1 76 ? 2.012 -4.702 11.037 1.00 95.19 76 GLY A O 1
ATOM 596 N N . PHE A 1 77 ? 0.197 -3.384 11.016 1.00 95.88 77 PHE A N 1
ATOM 597 C CA . PHE A 1 77 ? -0.532 -4.240 10.084 1.00 95.88 77 PHE A CA 1
ATOM 598 C C . PHE A 1 77 ? 0.131 -4.224 8.705 1.00 95.88 77 PHE A C 1
ATOM 600 O O . PHE A 1 77 ? 0.502 -3.165 8.192 1.00 95.88 77 PHE A O 1
ATOM 607 N N . THR A 1 78 ? 0.266 -5.403 8.101 1.00 96.12 78 THR A N 1
ATOM 608 C CA . THR A 1 78 ? 0.868 -5.570 6.776 1.00 96.12 78 THR A CA 1
ATOM 609 C C . THR A 1 78 ? -0.102 -6.256 5.836 1.00 96.12 78 THR A C 1
ATOM 611 O O . THR A 1 78 ? -0.850 -7.146 6.235 1.00 96.12 78 THR A O 1
ATOM 614 N N . PHE A 1 79 ? -0.089 -5.828 4.580 1.00 95.75 79 PHE A N 1
ATOM 615 C CA . PHE A 1 79 ? -0.898 -6.418 3.525 1.00 95.75 79 PHE A CA 1
ATOM 616 C C . PHE A 1 79 ? -0.236 -6.234 2.164 1.00 95.75 79 PHE A C 1
ATOM 618 O O . PHE A 1 79 ? 0.649 -5.396 1.990 1.00 95.75 79 PHE A O 1
ATOM 625 N N . ASP A 1 80 ? -0.664 -7.026 1.191 1.00 96.25 80 ASP A N 1
ATOM 626 C CA . ASP A 1 80 ? -0.142 -6.948 -0.166 1.00 96.25 80 ASP A CA 1
ATOM 627 C C . ASP A 1 80 ? -0.852 -5.850 -0.968 1.00 96.25 80 ASP A C 1
ATOM 629 O O . ASP A 1 80 ? -2.076 -5.691 -0.918 1.00 96.25 80 ASP A O 1
ATOM 633 N N . PHE A 1 81 ? -0.078 -5.097 -1.749 1.00 95.50 81 PHE A N 1
ATOM 634 C CA . PHE A 1 81 ? -0.622 -4.232 -2.783 1.00 95.50 81 PHE A CA 1
ATOM 635 C C . PHE A 1 81 ? -0.901 -5.085 -4.022 1.00 95.50 81 PHE A C 1
ATOM 637 O O . PHE A 1 81 ? 0.023 -5.575 -4.675 1.00 95.50 81 PHE A O 1
ATOM 644 N N . MET A 1 82 ? -2.177 -5.228 -4.362 1.00 94.38 82 MET A N 1
ATOM 645 C CA . MET A 1 82 ? -2.667 -6.039 -5.465 1.00 94.38 82 MET A CA 1
ATOM 646 C C . MET A 1 82 ? -2.982 -5.162 -6.679 1.00 94.38 82 MET A C 1
ATOM 648 O O . MET A 1 82 ? -3.717 -4.182 -6.578 1.00 94.38 82 MET A O 1
ATOM 652 N N . SER A 1 83 ? -2.480 -5.547 -7.851 1.00 88.25 83 SER A N 1
ATOM 653 C CA . SER A 1 83 ? -2.821 -4.932 -9.136 1.00 88.25 83 SER A CA 1
ATOM 654 C C . SER A 1 83 ? -3.106 -6.013 -10.172 1.00 88.25 83 SER A C 1
ATOM 656 O O . SER A 1 83 ? -2.256 -6.856 -10.460 1.00 88.25 83 SER A O 1
ATOM 658 N N . GLY A 1 84 ? -4.333 -6.030 -10.702 1.00 85.12 84 GLY A N 1
ATOM 659 C CA . GLY A 1 84 ? -4.755 -7.015 -11.704 1.00 85.12 84 GLY A CA 1
ATOM 660 C C . GLY A 1 84 ? -4.609 -8.474 -11.251 1.00 85.12 84 GLY A C 1
ATOM 661 O O . GLY A 1 84 ? -4.251 -9.320 -12.061 1.00 85.12 84 GLY A O 1
ATOM 662 N N . GLY A 1 85 ? -4.828 -8.762 -9.962 1.00 86.00 85 GLY A N 1
ATOM 663 C CA . GLY A 1 85 ? -4.685 -10.109 -9.391 1.00 86.00 85 GLY A CA 1
ATOM 664 C C . GLY A 1 85 ? -3.251 -10.519 -9.029 1.00 86.00 85 GLY A C 1
ATOM 665 O O . GLY A 1 85 ? -3.047 -11.636 -8.565 1.00 86.00 85 GLY A O 1
ATOM 666 N N . HIS A 1 86 ? -2.267 -9.632 -9.193 1.00 90.94 86 HIS A N 1
ATOM 667 C CA . HIS A 1 86 ? -0.879 -9.872 -8.800 1.00 90.94 86 HIS A CA 1
ATOM 668 C C . HIS A 1 86 ? -0.488 -9.023 -7.595 1.00 90.94 86 HIS A C 1
ATOM 670 O O . HIS A 1 86 ? -0.821 -7.839 -7.547 1.00 90.94 86 HIS A O 1
ATOM 676 N N . THR A 1 87 ? 0.281 -9.598 -6.672 1.00 94.12 87 THR A N 1
ATOM 677 C CA . THR A 1 87 ? 1.019 -8.820 -5.673 1.00 94.12 87 THR A CA 1
ATOM 678 C C . THR A 1 87 ? 2.119 -8.040 -6.387 1.00 94.12 87 THR A C 1
ATOM 680 O O . THR A 1 87 ? 2.963 -8.632 -7.056 1.00 94.12 87 THR A O 1
ATOM 683 N N . VAL A 1 88 ? 2.096 -6.714 -6.271 1.00 94.00 88 VAL A N 1
ATOM 684 C CA . VAL A 1 88 ? 3.076 -5.806 -6.901 1.00 94.00 88 VAL A CA 1
ATOM 685 C C . VAL A 1 88 ? 3.831 -4.954 -5.885 1.00 94.00 88 VAL A C 1
ATOM 687 O O . VAL A 1 88 ? 4.732 -4.200 -6.245 1.00 94.00 88 VAL A O 1
ATOM 690 N N . GLY A 1 89 ? 3.481 -5.064 -4.607 1.00 94.75 89 GLY A N 1
ATOM 691 C CA . GLY A 1 89 ? 4.163 -4.400 -3.507 1.00 94.75 89 GLY A CA 1
ATOM 692 C C . GLY A 1 89 ? 3.648 -4.885 -2.160 1.00 94.75 89 GLY A C 1
ATOM 693 O O . GLY A 1 89 ? 2.660 -5.612 -2.084 1.00 94.75 89 GLY A O 1
ATOM 694 N N . ARG A 1 90 ? 4.319 -4.465 -1.093 1.00 96.94 90 ARG A N 1
ATOM 695 C CA . ARG A 1 90 ? 3.937 -4.726 0.293 1.00 96.94 90 ARG A CA 1
ATOM 696 C C . ARG A 1 90 ? 3.657 -3.415 1.006 1.00 96.94 90 ARG A C 1
ATOM 698 O O . ARG A 1 90 ? 4.488 -2.510 0.991 1.00 96.94 90 ARG A O 1
ATOM 705 N N . CYS A 1 91 ? 2.506 -3.348 1.651 1.00 96.69 91 CYS A N 1
ATOM 706 C CA . CYS A 1 91 ? 2.038 -2.222 2.438 1.00 96.69 91 CYS A CA 1
ATOM 707 C C . CYS A 1 91 ? 2.219 -2.512 3.929 1.00 96.69 91 CYS A C 1
ATOM 709 O O . CYS A 1 91 ? 1.872 -3.592 4.404 1.00 96.69 91 CYS A O 1
ATOM 711 N N . THR A 1 92 ? 2.722 -1.530 4.670 1.00 97.12 92 THR A N 1
ATOM 712 C CA . THR A 1 92 ? 2.790 -1.541 6.134 1.00 97.12 92 THR A CA 1
ATOM 713 C C . THR A 1 92 ? 2.088 -0.300 6.657 1.00 97.12 92 THR A C 1
ATOM 715 O O . THR A 1 92 ? 2.452 0.822 6.303 1.00 97.12 92 THR A O 1
ATOM 718 N N . VAL A 1 93 ? 1.062 -0.480 7.483 1.00 96.44 93 VAL A N 1
ATOM 719 C CA . VAL A 1 93 ? 0.382 0.627 8.158 1.00 96.44 93 VAL A CA 1
ATOM 720 C C . VAL A 1 93 ? 1.299 1.155 9.249 1.00 96.44 93 VAL A C 1
ATOM 722 O O . VAL A 1 93 ? 1.836 0.388 10.048 1.00 96.44 93 VAL A O 1
ATOM 725 N N . ILE A 1 94 ? 1.470 2.470 9.308 1.00 94.62 94 ILE A N 1
ATOM 726 C CA . ILE A 1 94 ? 2.303 3.122 10.314 1.00 94.62 94 ILE A CA 1
ATOM 727 C C . ILE A 1 94 ? 1.503 4.188 11.061 1.00 94.62 94 ILE A C 1
ATOM 729 O O . ILE A 1 94 ? 0.537 4.768 10.545 1.00 94.62 94 ILE A O 1
ATOM 733 N N . ALA A 1 95 ? 1.907 4.430 12.307 1.00 89.50 95 ALA A N 1
ATOM 734 C CA . ALA A 1 95 ? 1.355 5.521 13.093 1.00 89.50 95 ALA A CA 1
ATOM 735 C C . ALA A 1 95 ? 1.625 6.855 12.376 1.00 89.50 95 ALA A C 1
ATOM 737 O O . ALA A 1 95 ? 2.680 6.996 11.753 1.00 89.50 95 ALA A O 1
ATOM 738 N N . PRO A 1 96 ? 0.710 7.837 12.459 1.00 80.44 96 PRO A N 1
ATOM 739 C CA . PRO A 1 96 ? 0.953 9.150 11.886 1.00 80.44 96 PRO A CA 1
ATOM 740 C C . PRO A 1 96 ? 2.220 9.735 12.507 1.00 80.44 96 PRO A C 1
ATOM 742 O O . PRO A 1 96 ? 2.304 9.882 13.731 1.00 80.44 96 PRO A O 1
ATOM 745 N N . SER A 1 97 ? 3.198 10.070 11.674 1.00 69.56 97 SER A N 1
ATOM 746 C CA . SER A 1 97 ? 4.358 10.836 12.117 1.00 69.56 97 SER A CA 1
ATOM 747 C C . SER A 1 97 ? 3.857 12.199 12.602 1.00 69.56 97 SER A C 1
ATOM 749 O O . SER A 1 97 ? 3.382 13.014 11.818 1.00 69.56 97 SER A O 1
ATOM 751 N N . HIS A 1 98 ? 3.874 12.420 13.919 1.00 55.81 98 HIS A N 1
ATOM 752 C CA . HIS A 1 98 ? 3.549 13.725 14.480 1.00 55.81 98 HIS A CA 1
ATOM 753 C C . HIS A 1 98 ? 4.693 14.661 14.104 1.00 55.81 98 HIS A C 1
ATOM 755 O O . HIS A 1 98 ? 5.793 14.552 14.646 1.00 55.81 98 HIS A O 1
ATOM 761 N N . SER A 1 99 ? 4.452 15.548 13.144 1.00 48.72 99 SER A N 1
ATOM 762 C CA . SER A 1 99 ? 5.264 16.748 12.979 1.00 48.72 99 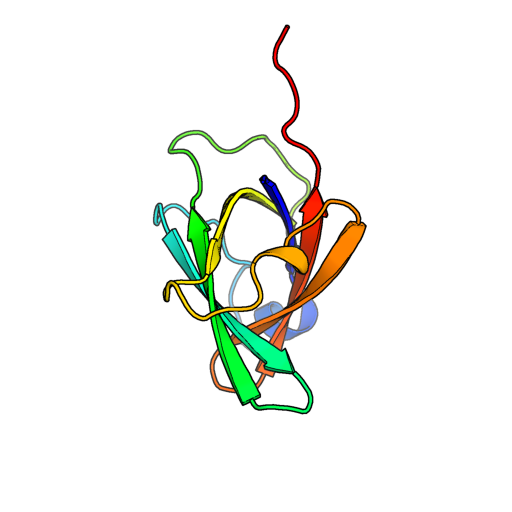SER A CA 1
ATOM 763 C C . SER A 1 99 ? 4.964 17.636 14.188 1.00 48.72 99 SER A C 1
ATOM 765 O O . SER A 1 99 ? 3.966 18.354 14.195 1.00 48.72 99 SER A O 1
ATOM 767 N N . GLY A 1 100 ? 5.736 17.453 15.261 1.00 37.91 100 GLY A N 1
ATOM 768 C CA . GLY A 1 100 ? 5.775 18.388 16.386 1.00 37.91 100 GLY A CA 1
ATOM 769 C C . GLY A 1 100 ? 6.416 19.707 15.987 1.00 37.91 100 GLY A C 1
ATOM 770 O O . GLY A 1 100 ? 7.251 19.690 15.053 1.00 37.91 100 GLY A O 1
#

Secondary structure (DSSP, 8-state):
-EEEEEE-HHHHHHTT-PPP---SSEEEEEEEETTEEEEEEEE--SS-----TTEEEESEEEESSTTS-GGGSSTT-EEEEEETTEEEEEEEEE------

Organism: Neisseria elongata (NCBI:txid495)